Protein AF-A0A432MH88-F1 (afdb_monomer)

Secondary structure (DSSP, 8-state):
--HHHHHHHHHHHHHHHHHHHHHHHHHHTT----TTHHHHHHHHHHHHHHHH-SSHHHHHHHHHHHHHHHHHHHHHHHHHHHHTT---HHHHHHHHHHHHHHHHHHHHHTT--

pLDDT: mean 88.98, std 9.2, range [56.09, 97.81]

Radius of gyratio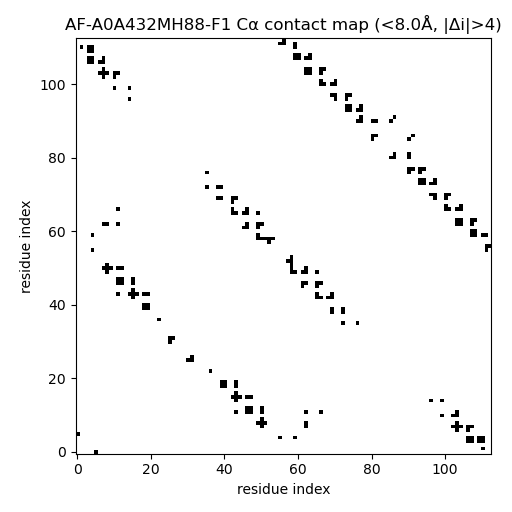n: 14.4 Å; Cα contacts (8 Å, |Δi|>4): 136; chains: 1; bounding box: 34×27×40 Å

Mean predicted aligned error: 4.45 Å

Foldseek 3Di:
DPVLLLVLLVLLQVLLVVLVVVQVVCVVVVVNPDPCNVLSNVLSVQSNVLSPDPDLQSSLVSSLVSLVSLLVSLVCVLVVCVVVVDDDVSNVVSVVSNVSSVSSNVSSVVSHD

Nearest PDB structures (foldseek):
  2rld-assembly1_D  TM=6.556E-01  e=3.119E+00  Bacteroides thetaiotaomicron VPI-5482
  8qup-assembly1_A  TM=4.750E-01  e=8.186E+00  synthetic construct
  8x84-assembly1_A  TM=4.765E-01  e=9.062E+00  Drosophila melanogaster

Structure (mmCIF, N/CA/C/O backbone):
data_AF-A0A432MH88-F1
#
_entry.id   AF-A0A432MH88-F1
#
loop_
_atom_site.group_PDB
_atom_site.id
_atom_site.type_symbol
_atom_site.label_atom_id
_atom_site.label_alt_id
_atom_site.label_comp_id
_atom_site.label_asym_id
_atom_site.label_entity_id
_atom_site.label_seq_id
_atom_site.pdbx_PDB_ins_code
_atom_site.Cartn_x
_atom_site.Cartn_y
_atom_site.Cartn_z
_atom_site.occupancy
_atom_site.B_iso_or_equiv
_atom_site.auth_seq_id
_atom_site.auth_comp_id
_atom_site.auth_asym_id
_atom_site.auth_atom_id
_atom_site.pdbx_PDB_model_num
ATOM 1 N N . MET A 1 1 ? -17.396 -5.578 15.670 1.00 56.41 1 MET A N 1
ATOM 2 C CA . MET A 1 1 ? -16.587 -4.400 15.268 1.00 56.41 1 MET A CA 1
ATOM 3 C C . MET A 1 1 ? -17.516 -3.381 14.634 1.00 56.41 1 MET A C 1
ATOM 5 O O . MET A 1 1 ? -18.471 -3.826 14.006 1.00 56.41 1 MET A O 1
ATOM 9 N N . PRO A 1 2 ? -17.285 -2.063 14.777 1.00 65.31 2 PRO A N 1
ATOM 10 C CA . PRO A 1 2 ? -18.012 -1.103 13.957 1.00 65.31 2 PRO A CA 1
ATOM 11 C C . PRO A 1 2 ? -17.779 -1.453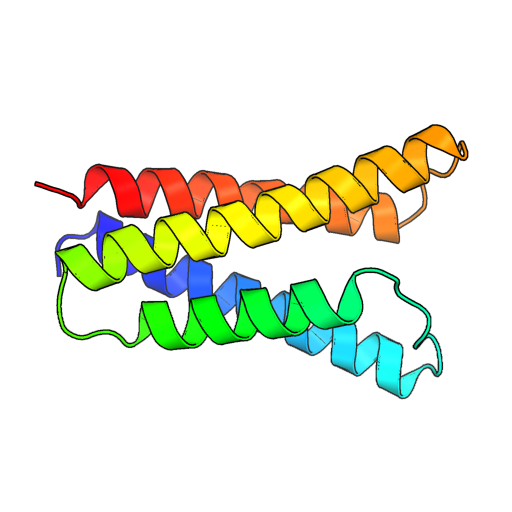 12.473 1.00 65.31 2 PRO A C 1
ATOM 13 O O . PRO A 1 2 ? -16.640 -1.763 12.102 1.00 65.31 2 PRO A O 1
ATOM 16 N N . PRO A 1 3 ? -18.832 -1.468 11.638 1.00 78.38 3 PRO A N 1
ATOM 17 C CA . PRO A 1 3 ? -18.739 -1.872 10.237 1.00 78.38 3 PRO A CA 1
ATOM 18 C C . PRO A 1 3 ? -17.632 -1.165 9.424 1.00 78.38 3 PRO A C 1
ATOM 20 O O . PRO A 1 3 ? -16.985 -1.856 8.634 1.00 78.38 3 PRO A O 1
ATOM 23 N N . PRO A 1 4 ? -17.340 0.143 9.605 1.00 86.00 4 PRO A N 1
ATOM 24 C CA . PRO A 1 4 ? -16.275 0.801 8.842 1.00 86.00 4 PRO A CA 1
ATOM 25 C C . PRO A 1 4 ? -14.865 0.272 9.165 1.00 86.00 4 PRO A C 1
ATOM 27 O O . PRO A 1 4 ? -14.099 -0.007 8.242 1.00 86.00 4 PRO A O 1
ATOM 30 N N . LEU A 1 5 ? -14.535 -0.009 10.432 1.00 89.06 5 LEU A N 1
ATOM 31 C CA . LEU A 1 5 ? -13.203 -0.517 10.797 1.00 89.06 5 LEU A CA 1
ATOM 32 C C . LEU A 1 5 ? -12.944 -1.915 10.228 1.00 89.06 5 LEU A C 1
ATOM 34 O O . LEU A 1 5 ? -11.833 -2.218 9.799 1.00 89.06 5 LEU A O 1
ATOM 38 N N . LEU A 1 6 ? -13.970 -2.771 10.201 1.00 91.69 6 LEU A N 1
ATOM 39 C CA . LEU A 1 6 ? -13.860 -4.096 9.589 1.00 91.69 6 LEU A CA 1
ATOM 40 C C . LEU A 1 6 ? -13.549 -3.983 8.089 1.00 91.69 6 LEU A C 1
ATOM 42 O O . LEU A 1 6 ? -12.667 -4.679 7.592 1.00 91.69 6 LEU A O 1
ATOM 46 N N . ARG A 1 7 ? -14.220 -3.067 7.377 1.00 93.50 7 ARG A N 1
ATOM 47 C CA . ARG A 1 7 ? -13.950 -2.801 5.954 1.00 93.50 7 ARG A CA 1
ATOM 48 C C . ARG A 1 7 ? -12.526 -2.296 5.734 1.00 93.50 7 ARG A C 1
ATOM 50 O O . ARG A 1 7 ? -11.873 -2.754 4.800 1.00 93.50 7 ARG A O 1
ATOM 57 N N . ALA A 1 8 ? -12.025 -1.417 6.604 1.00 93.19 8 ALA A N 1
ATOM 58 C CA . ALA A 1 8 ? -10.642 -0.944 6.541 1.00 93.19 8 ALA A CA 1
ATOM 59 C C . ALA A 1 8 ? -9.635 -2.096 6.697 1.00 93.19 8 ALA A C 1
ATOM 61 O O . ALA A 1 8 ? -8.693 -2.194 5.918 1.00 93.19 8 ALA A O 1
ATOM 62 N N . ARG A 1 9 ? -9.868 -3.019 7.639 1.00 95.56 9 ARG A N 1
ATOM 63 C CA . ARG A 1 9 ? -9.015 -4.208 7.830 1.00 95.56 9 ARG A CA 1
ATOM 64 C C . ARG A 1 9 ? -9.030 -5.139 6.623 1.00 95.56 9 ARG A C 1
ATOM 66 O O . ARG A 1 9 ? -7.972 -5.561 6.175 1.00 95.56 9 ARG A O 1
ATOM 73 N N . ILE A 1 10 ? -10.210 -5.429 6.075 1.00 96.69 10 ILE A N 1
ATOM 74 C CA . ILE A 1 10 ? -10.338 -6.263 4.870 1.00 96.69 10 ILE A CA 1
ATOM 75 C C . ILE A 1 10 ? -9.601 -5.610 3.696 1.00 96.69 10 ILE A C 1
ATOM 77 O O . ILE A 1 10 ? -8.843 -6.277 2.999 1.00 96.69 10 ILE A O 1
ATOM 81 N N . THR A 1 11 ? -9.766 -4.296 3.523 1.00 96.25 11 THR A N 1
ATOM 82 C CA . THR A 1 11 ? -9.069 -3.527 2.480 1.00 96.25 11 THR A CA 1
ATOM 83 C C . THR A 1 11 ? -7.554 -3.589 2.671 1.00 96.25 11 THR A C 1
ATOM 85 O O . THR A 1 11 ? -6.827 -3.766 1.699 1.00 96.25 11 THR A O 1
ATOM 88 N N . ALA A 1 12 ? -7.073 -3.498 3.914 1.00 96.31 12 ALA A N 1
ATOM 89 C CA . ALA A 1 12 ? -5.653 -3.569 4.240 1.00 96.31 12 ALA A CA 1
ATOM 90 C C . ALA A 1 12 ? -5.064 -4.935 3.890 1.00 96.31 12 ALA A C 1
ATOM 92 O O . ALA A 1 12 ? -4.034 -5.000 3.227 1.00 96.31 12 ALA A O 1
ATOM 93 N N . VAL A 1 13 ? -5.748 -6.017 4.275 1.00 97.50 13 VAL A N 1
ATOM 94 C CA . VAL A 1 13 ? -5.331 -7.387 3.949 1.00 97.50 13 VAL A CA 1
ATOM 95 C C . VAL A 1 13 ? -5.326 -7.610 2.439 1.00 97.50 13 VAL A C 1
ATOM 97 O O . VAL A 1 13 ? -4.345 -8.124 1.910 1.00 97.50 13 VAL A O 1
ATOM 100 N N . ALA A 1 14 ? -6.381 -7.192 1.736 1.00 96.94 14 ALA A N 1
ATOM 101 C CA . ALA A 1 14 ? -6.476 -7.347 0.288 1.00 96.94 14 ALA A CA 1
ATOM 102 C C . ALA A 1 14 ? -5.369 -6.574 -0.442 1.00 96.94 14 ALA A C 1
ATOM 104 O O . ALA A 1 14 ? -4.676 -7.144 -1.282 1.00 96.94 14 ALA A O 1
ATOM 105 N N . LEU A 1 15 ? -5.163 -5.299 -0.094 1.00 96.06 15 LEU A N 1
ATOM 106 C CA . LEU A 1 15 ? -4.128 -4.469 -0.704 1.00 96.06 15 LEU A CA 1
ATOM 107 C C . LEU A 1 15 ? -2.727 -5.022 -0.424 1.00 96.06 15 LEU A C 1
ATOM 109 O O . LEU A 1 15 ? -1.947 -5.191 -1.356 1.00 96.06 15 LEU A O 1
ATOM 113 N N . ALA A 1 16 ? -2.426 -5.348 0.836 1.00 95.44 16 ALA A N 1
ATOM 114 C CA . ALA A 1 16 ? -1.134 -5.909 1.211 1.00 95.44 16 ALA A CA 1
ATOM 115 C C . ALA A 1 16 ? -0.862 -7.232 0.483 1.00 95.44 16 ALA A C 1
ATOM 117 O O . ALA A 1 16 ? 0.230 -7.422 -0.043 1.00 95.44 16 ALA A O 1
ATOM 118 N N . ALA A 1 17 ? -1.854 -8.123 0.386 1.00 95.69 17 ALA A N 1
ATOM 119 C CA . ALA A 1 17 ? -1.712 -9.372 -0.355 1.00 95.69 17 ALA A CA 1
ATOM 120 C C . ALA A 1 17 ? -1.409 -9.118 -1.837 1.00 95.69 17 ALA A C 1
ATOM 122 O O . ALA A 1 17 ? -0.467 -9.698 -2.369 1.00 95.69 17 ALA A O 1
ATOM 123 N N . VAL A 1 18 ? -2.154 -8.222 -2.495 1.00 94.56 18 VAL A N 1
ATOM 124 C CA . VAL A 1 18 ? -1.930 -7.879 -3.910 1.00 94.56 18 VAL A CA 1
ATOM 125 C C . VAL A 1 18 ? -0.524 -7.323 -4.134 1.00 94.56 18 VAL A C 1
ATOM 127 O O . VAL A 1 18 ? 0.155 -7.766 -5.058 1.00 94.56 18 VAL A O 1
ATOM 130 N N . VAL A 1 19 ? -0.059 -6.402 -3.285 1.00 92.62 19 VAL A N 1
ATOM 131 C CA . VAL A 1 19 ? 1.291 -5.828 -3.396 1.00 92.62 19 VAL A CA 1
ATOM 132 C C . VAL A 1 19 ? 2.358 -6.901 -3.188 1.00 9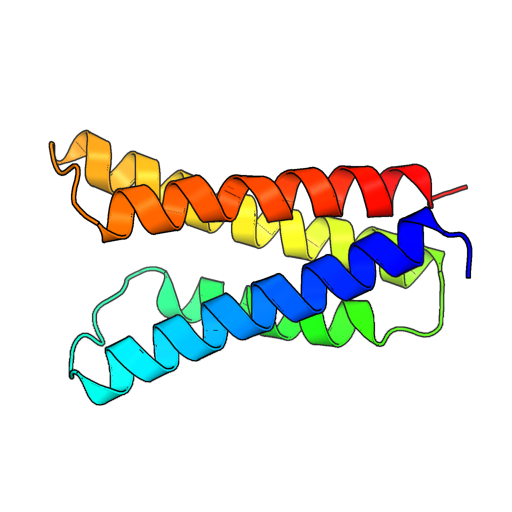2.62 19 VAL A C 1
ATOM 134 O O . VAL A 1 19 ? 3.281 -7.007 -3.992 1.00 92.62 19 VAL A O 1
ATOM 137 N N . LEU A 1 20 ? 2.221 -7.750 -2.167 1.00 91.69 20 LEU A N 1
ATOM 138 C CA . LEU A 1 20 ? 3.170 -8.836 -1.912 1.00 91.69 20 LEU A CA 1
ATOM 139 C C . LEU A 1 20 ? 3.208 -9.850 -3.064 1.00 91.69 20 LEU A C 1
ATOM 141 O O . LEU A 1 20 ? 4.294 -10.230 -3.498 1.00 91.69 20 LEU A O 1
ATOM 145 N N . PHE A 1 21 ? 2.052 -10.243 -3.611 1.00 91.69 21 PHE A N 1
ATOM 146 C CA . PHE A 1 21 ? 1.986 -11.120 -4.784 1.00 91.69 21 PHE A CA 1
ATOM 147 C C . PHE A 1 21 ? 2.595 -10.474 -6.025 1.00 91.69 21 PHE A C 1
ATOM 149 O O . PHE A 1 21 ? 3.292 -11.147 -6.782 1.00 91.69 21 PHE A O 1
ATOM 156 N N . TRP A 1 22 ? 2.379 -9.174 -6.227 1.00 88.19 22 TRP A N 1
ATOM 157 C CA . TRP A 1 22 ? 3.006 -8.431 -7.315 1.00 88.19 22 TRP A CA 1
ATOM 158 C C . TRP A 1 22 ? 4.532 -8.447 -7.195 1.00 88.19 22 TRP A C 1
ATOM 160 O O . TRP A 1 22 ? 5.226 -8.729 -8.173 1.00 88.19 22 TRP A O 1
ATOM 170 N N . GLN A 1 23 ? 5.065 -8.208 -5.993 1.00 88.19 23 GLN A N 1
ATOM 171 C CA . GLN A 1 23 ? 6.507 -8.270 -5.761 1.00 88.19 23 GLN A CA 1
ATOM 172 C C . GLN A 1 23 ? 7.056 -9.689 -5.930 1.00 88.19 23 GLN A C 1
ATOM 174 O O . GLN A 1 23 ? 8.100 -9.856 -6.555 1.00 88.19 23 GLN A O 1
ATOM 179 N N . LEU A 1 24 ? 6.331 -10.716 -5.479 1.00 87.62 24 LEU A N 1
ATOM 180 C CA . LEU A 1 24 ? 6.701 -12.116 -5.698 1.00 87.62 24 LEU A CA 1
ATOM 181 C C . LEU A 1 24 ? 6.696 -12.497 -7.191 1.00 87.62 24 LEU A C 1
ATOM 183 O O . LEU A 1 24 ? 7.577 -13.215 -7.653 1.00 87.62 24 LEU A O 1
ATOM 187 N N . GLY A 1 25 ? 5.733 -11.996 -7.966 1.00 87.00 25 GLY A N 1
ATOM 188 C CA . GLY A 1 25 ? 5.679 -12.206 -9.412 1.00 87.00 25 GLY A CA 1
ATOM 189 C C . GLY A 1 25 ? 6.838 -11.529 -10.146 1.00 87.00 25 GLY A C 1
ATOM 190 O O . GLY A 1 25 ? 7.466 -12.139 -11.008 1.00 87.00 25 GLY A O 1
ATOM 191 N N . ASN A 1 26 ? 7.176 -10.290 -9.772 1.00 84.94 26 ASN A N 1
ATOM 192 C CA . ASN A 1 26 ? 8.354 -9.607 -10.316 1.00 84.94 26 ASN A CA 1
ATOM 193 C C . ASN A 1 26 ? 9.655 -10.303 -9.916 1.00 84.94 26 ASN A C 1
ATOM 195 O O . ASN A 1 26 ? 10.582 -10.360 -10.723 1.00 84.94 26 ASN A O 1
ATOM 199 N N . ALA A 1 27 ? 9.702 -10.845 -8.698 1.00 84.56 27 ALA A N 1
ATOM 200 C CA . ALA A 1 27 ? 10.817 -11.624 -8.194 1.00 84.56 27 ALA A CA 1
ATOM 201 C C . ALA A 1 27 ? 11.064 -12.880 -9.032 1.00 84.56 27 ALA A C 1
ATOM 203 O O . ALA A 1 27 ? 12.178 -13.101 -9.492 1.00 84.56 27 ALA A O 1
ATOM 204 N N . ALA A 1 28 ? 10.008 -13.654 -9.289 1.00 86.94 28 ALA A N 1
ATOM 205 C CA . ALA A 1 28 ? 10.069 -14.862 -10.110 1.00 86.94 28 ALA A CA 1
ATOM 206 C C . ALA A 1 28 ? 10.408 -14.588 -11.588 1.00 86.94 28 ALA A C 1
ATOM 208 O O . ALA A 1 28 ? 10.806 -15.502 -12.303 1.00 86.94 28 ALA A O 1
ATOM 209 N N . ALA A 1 29 ? 10.231 -13.349 -12.052 1.00 86.00 29 ALA A N 1
ATOM 210 C CA . ALA A 1 29 ? 10.530 -12.921 -13.416 1.00 86.00 29 ALA A CA 1
ATOM 211 C C . ALA A 1 29 ? 11.881 -12.188 -13.553 1.00 86.00 29 ALA A C 1
ATOM 213 O O . ALA A 1 29 ? 12.110 -11.557 -14.586 1.00 86.00 29 ALA A O 1
ATOM 214 N N . ASP A 1 30 ? 12.730 -12.199 -12.516 1.00 80.38 30 ASP A N 1
ATOM 215 C CA . ASP A 1 30 ? 14.024 -11.497 -12.454 1.00 80.38 30 ASP A CA 1
ATOM 216 C C . ASP A 1 30 ? 13.939 -9.971 -12.686 1.00 80.38 30 ASP A C 1
ATOM 218 O O . ASP A 1 30 ? 14.888 -9.317 -13.119 1.00 80.38 30 ASP A O 1
ATOM 222 N N . ARG A 1 31 ? 12.797 -9.349 -12.358 1.00 73.44 31 ARG A N 1
ATOM 223 C CA . ARG A 1 31 ? 12.542 -7.902 -12.541 1.00 73.44 31 ARG A CA 1
ATOM 224 C C . ARG A 1 31 ? 12.836 -7.068 -11.287 1.00 73.44 31 ARG A C 1
ATOM 226 O O . ARG A 1 31 ? 12.244 -6.008 -11.096 1.00 73.44 31 ARG A O 1
ATOM 233 N N . PHE A 1 32 ? 13.744 -7.527 -10.427 1.00 58.19 32 PHE A N 1
ATOM 234 C CA . PHE A 1 32 ? 13.911 -7.080 -9.030 1.00 58.19 32 PHE A CA 1
ATOM 235 C C . PHE A 1 32 ? 14.362 -5.622 -8.792 1.00 58.19 32 PHE A C 1
ATOM 237 O O . PHE A 1 32 ? 14.507 -5.204 -7.645 1.00 58.19 32 PHE A O 1
ATOM 244 N N . VAL A 1 33 ? 14.562 -4.806 -9.829 1.00 56.09 33 VAL A N 1
ATOM 245 C CA . VAL A 1 33 ? 15.085 -3.434 -9.701 1.00 56.09 33 VAL A CA 1
ATOM 246 C C . VAL A 1 33 ? 13.941 -2.421 -9.558 1.00 56.09 33 VAL A C 1
ATOM 248 O O . VAL A 1 33 ? 13.792 -1.512 -10.376 1.00 56.09 33 VAL A O 1
ATOM 251 N N . HIS A 1 34 ? 13.084 -2.577 -8.540 1.00 66.00 34 HIS A N 1
ATOM 252 C CA . HIS A 1 34 ? 12.065 -1.567 -8.235 1.00 66.00 34 HIS A CA 1
ATOM 253 C C . HIS A 1 34 ? 12.528 -0.660 -7.081 1.00 66.00 34 HIS A C 1
ATOM 255 O O . HIS A 1 34 ? 12.644 -1.148 -5.957 1.00 66.00 34 HIS A O 1
ATOM 261 N N . PRO A 1 35 ? 12.752 0.656 -7.301 1.00 71.31 35 PRO A N 1
ATOM 262 C CA . PRO A 1 35 ? 13.213 1.578 -6.251 1.00 71.31 35 PRO A CA 1
ATOM 263 C C . PRO A 1 35 ? 12.284 1.661 -5.032 1.00 71.31 35 PRO A C 1
ATOM 265 O O . PRO A 1 35 ? 12.707 2.100 -3.968 1.00 71.31 35 PRO A O 1
ATOM 268 N N . PHE A 1 36 ? 11.034 1.214 -5.168 1.00 82.75 36 PHE A N 1
ATOM 269 C CA . PHE A 1 36 ? 10.039 1.226 -4.100 1.00 82.75 36 PHE A CA 1
ATOM 270 C C . PHE A 1 36 ? 9.813 -0.140 -3.440 1.00 82.75 36 PHE A C 1
ATOM 272 O O . PHE A 1 36 ? 8.982 -0.234 -2.544 1.00 82.75 36 PHE A O 1
ATOM 279 N N . LEU A 1 37 ? 10.570 -1.184 -3.808 1.00 85.56 37 LEU A N 1
ATOM 280 C CA . LEU A 1 37 ? 10.387 -2.545 -3.284 1.00 85.56 37 LEU A CA 1
ATOM 281 C C . LEU A 1 37 ? 10.392 -2.592 -1.750 1.00 85.56 37 LEU A C 1
ATOM 283 O O . LEU A 1 37 ? 9.494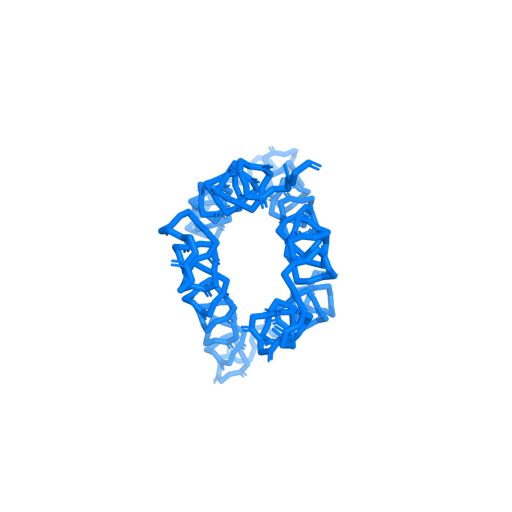 -3.167 -1.143 1.00 85.56 37 LEU A O 1
ATOM 287 N N . ALA A 1 38 ? 11.391 -1.974 -1.116 1.00 88.38 38 ALA A N 1
ATOM 288 C CA . ALA A 1 38 ? 11.483 -1.960 0.340 1.00 88.38 38 ALA A CA 1
ATOM 289 C C . ALA A 1 38 ? 10.273 -1.256 0.973 1.00 88.38 38 ALA A C 1
ATOM 291 O O . ALA A 1 38 ? 9.710 -1.754 1.945 1.00 88.38 38 ALA A O 1
ATOM 292 N N . ALA A 1 39 ? 9.837 -0.134 0.396 1.00 89.88 39 ALA A N 1
ATOM 293 C CA . ALA A 1 39 ? 8.684 0.613 0.884 1.00 89.88 39 ALA A CA 1
ATOM 294 C C . ALA A 1 39 ? 7.373 -0.175 0.717 1.00 89.88 39 ALA A C 1
ATOM 296 O O . ALA A 1 39 ? 6.562 -0.196 1.640 1.00 89.88 39 ALA A O 1
ATOM 297 N N . ASP A 1 40 ? 7.200 -0.884 -0.401 1.00 90.50 40 ASP A N 1
ATOM 298 C CA . ASP A 1 40 ? 6.054 -1.762 -0.652 1.00 90.50 40 ASP A CA 1
ATOM 299 C C . ASP A 1 40 ? 5.996 -2.923 0.345 1.00 90.50 40 ASP A C 1
ATOM 301 O O . ASP A 1 40 ? 4.934 -3.211 0.901 1.00 90.50 40 ASP A O 1
ATOM 305 N N . LEU A 1 41 ? 7.134 -3.573 0.612 1.00 91.38 41 LEU A N 1
ATOM 306 C CA . LEU A 1 41 ? 7.227 -4.675 1.573 1.00 91.38 41 LEU A CA 1
ATOM 307 C C . LEU A 1 41 ? 6.946 -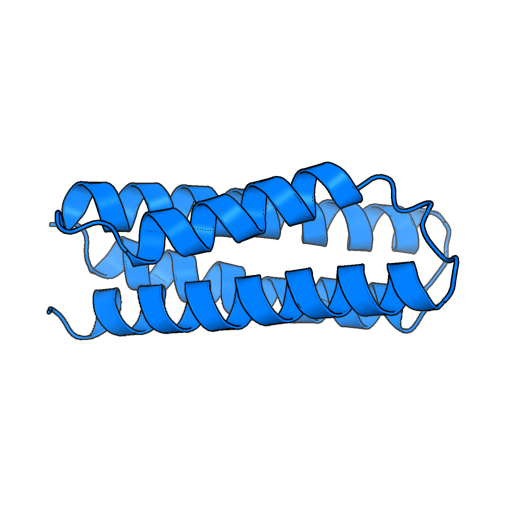4.198 3.001 1.00 91.38 41 LEU A C 1
ATOM 309 O O . LEU A 1 41 ? 6.152 -4.819 3.712 1.00 91.38 41 LEU A O 1
ATOM 313 N N . ILE A 1 42 ? 7.566 -3.088 3.413 1.00 94.12 42 ILE A N 1
ATOM 314 C CA . ILE A 1 42 ? 7.379 -2.502 4.746 1.00 94.12 42 ILE A CA 1
ATOM 315 C C . ILE A 1 42 ? 5.930 -2.039 4.916 1.00 94.12 42 ILE A C 1
ATOM 317 O O . ILE A 1 42 ? 5.284 -2.410 5.894 1.00 94.12 42 ILE A O 1
ATOM 321 N N . GLY A 1 43 ? 5.393 -1.282 3.955 1.00 94.31 43 GLY A N 1
ATOM 322 C CA . GLY A 1 43 ? 4.024 -0.768 3.991 1.00 94.31 43 GLY A CA 1
ATOM 323 C C . GLY A 1 43 ? 2.977 -1.882 4.003 1.00 94.31 43 GLY A C 1
ATOM 324 O O . GLY A 1 43 ? 2.041 -1.843 4.803 1.00 94.31 43 GLY A O 1
ATOM 325 N N . SER A 1 44 ? 3.162 -2.920 3.185 1.00 94.56 44 SER A N 1
ATOM 326 C CA . SER A 1 44 ? 2.252 -4.073 3.143 1.00 94.56 44 SER A CA 1
ATOM 327 C C . SER A 1 44 ? 2.308 -4.894 4.430 1.00 94.56 44 SER A C 1
ATOM 329 O O . SER A 1 44 ? 1.268 -5.250 4.981 1.00 94.56 44 SER A O 1
ATOM 331 N N . SER A 1 45 ? 3.507 -5.142 4.964 1.00 94.75 45 SER A N 1
ATOM 332 C CA . SER A 1 45 ? 3.673 -5.843 6.245 1.00 94.75 45 SER A CA 1
ATOM 333 C C . SER A 1 45 ? 3.046 -5.054 7.394 1.00 94.75 45 SER A C 1
ATOM 335 O O . SER A 1 45 ? 2.348 -5.622 8.234 1.00 94.75 45 SER A O 1
ATOM 337 N N . TRP A 1 46 ? 3.224 -3.732 7.397 1.00 97.12 46 TRP A N 1
ATOM 338 C CA . TRP A 1 46 ? 2.594 -2.844 8.366 1.00 97.12 46 TRP A CA 1
ATOM 339 C C . TRP A 1 46 ? 1.065 -2.901 8.292 1.00 97.12 46 TRP A C 1
ATOM 341 O O . TRP A 1 46 ? 0.415 -2.998 9.330 1.00 97.12 46 TRP A O 1
ATOM 351 N N . LEU A 1 47 ? 0.473 -2.903 7.093 1.00 96.50 47 LEU A N 1
ATOM 352 C CA . LEU A 1 47 ? -0.977 -3.048 6.924 1.00 96.50 47 LEU A CA 1
ATOM 353 C C . LEU A 1 47 ? -1.506 -4.383 7.462 1.00 96.50 47 LEU A C 1
ATOM 355 O O . LEU A 1 47 ? -2.551 -4.392 8.115 1.00 96.50 47 LEU A O 1
ATOM 359 N N . LEU A 1 48 ? -0.791 -5.492 7.241 1.00 96.69 48 LEU A N 1
ATOM 360 C CA . LEU A 1 48 ? -1.166 -6.802 7.791 1.00 96.69 48 LEU A CA 1
ATOM 361 C C . LEU A 1 48 ? -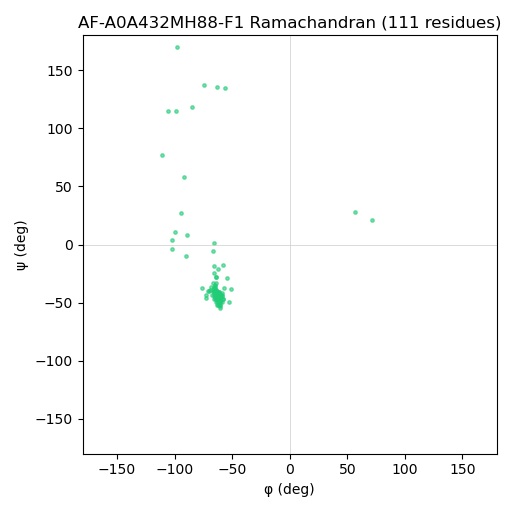1.119 -6.804 9.320 1.00 96.69 48 LEU A C 1
ATOM 363 O O . LEU A 1 48 ? -2.065 -7.249 9.973 1.00 96.69 48 LEU A O 1
ATOM 367 N N . LEU A 1 49 ? -0.050 -6.247 9.892 1.00 95.81 49 LEU A N 1
ATOM 368 C CA . LEU A 1 49 ? 0.089 -6.099 11.335 1.00 95.81 49 LEU A CA 1
ATOM 369 C C . LEU A 1 49 ? -1.039 -5.223 11.895 1.00 95.81 49 LEU A C 1
ATOM 371 O O . LEU A 1 49 ? -1.792 -5.675 12.757 1.00 95.81 49 LEU A O 1
ATOM 375 N N . ALA A 1 50 ? -1.247 -4.026 11.346 1.00 93.81 50 ALA A N 1
ATOM 376 C CA . ALA A 1 50 ? -2.305 -3.101 11.748 1.00 93.81 50 ALA A CA 1
ATOM 377 C C . ALA A 1 50 ? -3.710 -3.725 11.653 1.00 93.81 50 ALA A C 1
ATOM 379 O O . ALA A 1 50 ? -4.551 -3.508 12.529 1.00 93.81 50 ALA A O 1
ATOM 380 N N . ALA A 1 51 ? -3.964 -4.555 10.635 1.00 93.88 51 ALA A N 1
ATOM 381 C CA . ALA A 1 51 ? -5.232 -5.262 10.473 1.00 93.88 51 ALA A CA 1
ATOM 382 C C . ALA A 1 51 ? -5.494 -6.303 11.574 1.00 93.88 51 ALA A C 1
ATOM 384 O O . ALA A 1 51 ? -6.655 -6.612 11.858 1.00 93.88 51 ALA A O 1
ATOM 385 N N . SER A 1 52 ? -4.440 -6.811 12.216 1.00 94.44 52 SER A N 1
ATOM 386 C CA . SER A 1 52 ? -4.511 -7.786 13.311 1.00 94.44 52 SER A CA 1
ATOM 387 C C . SER A 1 52 ? -4.605 -7.157 14.708 1.00 94.44 52 SER A C 1
ATOM 389 O O . SER A 1 52 ? -4.904 -7.858 15.672 1.00 94.44 52 SER A O 1
ATOM 391 N N . TRP A 1 53 ? -4.423 -5.835 14.841 1.00 92.94 53 TRP A N 1
ATOM 392 C CA . TRP A 1 53 ? -4.380 -5.189 16.158 1.00 92.94 53 TRP A CA 1
ATOM 393 C C . TRP A 1 53 ? -5.714 -5.323 16.914 1.00 92.94 53 TRP A C 1
ATOM 395 O O . TRP A 1 53 ? -6.770 -5.096 16.317 1.00 92.94 53 TRP A O 1
ATOM 405 N N . PRO A 1 54 ? -5.720 -5.653 18.216 1.00 88.75 54 PRO A N 1
ATOM 406 C CA . PRO A 1 54 ? -6.962 -5.843 18.969 1.00 88.75 54 PRO A CA 1
ATOM 407 C C . PRO A 1 54 ? -7.641 -4.515 19.330 1.00 88.75 54 PRO A C 1
ATOM 409 O O . PRO A 1 54 ? -8.868 -4.412 19.275 1.00 88.75 54 PRO A O 1
ATOM 412 N N . ASP A 1 55 ? -6.851 -3.487 19.655 1.00 91.50 55 ASP A N 1
ATOM 413 C CA . ASP A 1 55 ? -7.373 -2.171 20.018 1.00 91.50 55 ASP A CA 1
ATOM 414 C C . ASP A 1 55 ? -7.895 -1.404 18.797 1.00 91.50 55 ASP A C 1
ATOM 416 O O . ASP A 1 55 ? -7.267 -1.376 17.736 1.00 91.50 55 ASP A O 1
ATOM 420 N N . ARG A 1 56 ? -9.056 -0.756 18.943 1.00 87.75 56 ARG A N 1
ATOM 421 C CA . ARG A 1 56 ? -9.726 -0.070 17.828 1.00 87.75 56 ARG A CA 1
ATOM 422 C C . ARG A 1 56 ? -9.014 1.209 17.417 1.00 87.75 56 ARG A C 1
ATOM 424 O O . ARG A 1 56 ? -8.880 1.450 16.221 1.00 87.75 56 ARG A O 1
ATOM 431 N N . ARG A 1 57 ? -8.585 2.021 18.385 1.00 89.69 57 ARG A N 1
ATOM 432 C CA . ARG A 1 57 ? -7.987 3.332 18.124 1.00 89.69 57 ARG A CA 1
ATOM 433 C C . ARG A 1 57 ? -6.586 3.157 17.558 1.00 89.69 57 ARG A C 1
ATOM 435 O O . ARG A 1 57 ? -6.269 3.751 16.533 1.00 89.69 57 ARG A O 1
ATOM 442 N N . THR A 1 58 ? -5.789 2.281 18.165 1.00 91.88 58 THR A N 1
ATOM 443 C CA . THR A 1 58 ? -4.463 1.928 17.655 1.00 91.88 58 THR A CA 1
ATOM 444 C C . THR A 1 58 ? -4.558 1.309 16.266 1.00 91.88 58 THR A C 1
ATOM 446 O O . THR A 1 58 ? -3.818 1.729 15.381 1.00 91.88 58 THR A O 1
ATOM 449 N N . ALA A 1 59 ? -5.502 0.385 16.028 1.00 93.06 59 ALA A N 1
ATOM 450 C CA . ALA A 1 59 ? -5.708 -0.176 14.693 1.00 93.06 59 ALA A CA 1
ATOM 451 C C . ALA A 1 59 ? -6.091 0.900 13.672 1.00 93.06 59 ALA A C 1
ATOM 453 O O . ALA A 1 59 ? -5.525 0.922 12.589 1.00 93.06 59 ALA A O 1
ATOM 454 N N . ALA A 1 60 ? -7.023 1.800 13.997 1.00 93.06 60 ALA A N 1
ATOM 455 C CA . ALA A 1 60 ? -7.449 2.852 13.078 1.00 93.06 60 ALA A CA 1
ATOM 456 C C . ALA A 1 60 ? -6.281 3.770 12.686 1.00 93.06 60 ALA A C 1
ATOM 458 O O . ALA A 1 60 ? -6.034 3.966 11.498 1.00 93.06 60 ALA A O 1
ATOM 459 N N . VAL A 1 61 ? -5.511 4.259 13.663 1.00 94.69 61 VAL A N 1
ATOM 460 C CA . VAL A 1 61 ? -4.339 5.114 13.408 1.00 94.69 61 VAL A CA 1
ATOM 461 C C . VAL A 1 61 ? -3.272 4.365 12.609 1.00 94.69 61 VAL A C 1
ATOM 463 O O . VAL A 1 61 ? -2.758 4.896 11.626 1.00 94.69 61 VAL A O 1
ATOM 466 N N . ALA A 1 62 ? -2.969 3.118 12.980 1.00 95.38 62 ALA A N 1
ATOM 467 C CA . ALA A 1 62 ? -1.983 2.302 12.276 1.00 95.38 62 ALA A CA 1
ATOM 468 C C . ALA A 1 62 ? -2.411 1.998 10.831 1.00 95.38 62 ALA A C 1
ATOM 470 O O . ALA A 1 62 ? -1.581 2.064 9.925 1.00 95.38 62 ALA A O 1
ATOM 471 N N . LEU A 1 63 ? -3.697 1.723 10.595 1.00 96.38 63 LEU A N 1
ATOM 472 C CA . LEU A 1 63 ? -4.255 1.514 9.259 1.00 96.38 63 LEU A CA 1
ATOM 473 C C . LEU A 1 63 ? -4.170 2.791 8.417 1.00 96.38 63 LEU A C 1
ATOM 475 O O . LEU A 1 63 ? -3.703 2.721 7.284 1.00 96.38 63 LEU A O 1
ATOM 479 N N . ILE A 1 64 ? -4.551 3.953 8.963 1.00 96.44 64 ILE A N 1
ATOM 480 C CA . ILE A 1 64 ? -4.430 5.248 8.267 1.00 96.44 64 ILE A CA 1
ATOM 481 C C . ILE A 1 64 ? -2.974 5.505 7.876 1.00 96.44 64 ILE A C 1
ATOM 483 O O . ILE A 1 64 ? -2.704 5.841 6.725 1.00 96.44 64 ILE A O 1
ATOM 487 N N . ALA A 1 65 ? -2.036 5.294 8.804 1.00 96.31 65 ALA A N 1
ATOM 488 C CA . ALA A 1 65 ? -0.612 5.448 8.533 1.00 96.31 65 ALA A CA 1
ATOM 489 C C . ALA A 1 65 ? -0.139 4.493 7.423 1.00 96.31 65 ALA A C 1
ATOM 491 O O . ALA A 1 65 ? 0.512 4.928 6.478 1.00 96.31 65 ALA A O 1
ATOM 492 N N . GLY A 1 66 ? -0.522 3.214 7.483 1.00 96.25 66 GLY A N 1
ATOM 493 C CA . GLY A 1 66 ? -0.152 2.214 6.478 1.00 96.25 66 GLY A CA 1
ATOM 494 C C . GLY A 1 66 ? -0.691 2.522 5.084 1.00 96.25 66 GLY A C 1
ATOM 495 O O . GLY A 1 66 ? 0.055 2.496 4.105 1.00 96.25 66 GLY A O 1
ATOM 496 N N . PHE A 1 67 ? -1.976 2.871 4.988 1.00 97.81 67 PHE A N 1
ATOM 497 C CA . PHE A 1 67 ? -2.582 3.272 3.721 1.00 97.81 67 PHE A CA 1
ATOM 498 C C . PHE A 1 67 ? -1.969 4.568 3.188 1.00 97.81 67 PHE A C 1
ATOM 500 O O . PHE A 1 67 ? -1.765 4.677 1.981 1.00 97.81 67 PHE A O 1
ATOM 507 N N . GLY A 1 68 ? -1.639 5.519 4.067 1.00 96.62 68 GLY A N 1
ATOM 508 C CA . GLY A 1 68 ? -0.958 6.762 3.709 1.00 96.62 68 GLY A CA 1
ATOM 509 C C . GLY A 1 68 ? 0.445 6.530 3.145 1.00 96.62 68 GLY A C 1
ATOM 510 O O . GLY A 1 68 ? 0.797 7.124 2.128 1.00 96.62 68 GLY A O 1
ATOM 511 N N . VAL A 1 69 ? 1.220 5.618 3.742 1.00 95.81 69 VAL A N 1
ATOM 512 C CA . VAL A 1 69 ? 2.541 5.224 3.224 1.00 95.81 69 VAL A CA 1
ATOM 513 C C . VAL A 1 69 ? 2.414 4.639 1.819 1.00 95.81 69 VAL A C 1
ATOM 515 O O . VAL A 1 69 ? 3.067 5.135 0.902 1.00 95.81 69 VAL A O 1
ATOM 518 N N . LEU A 1 70 ? 1.541 3.645 1.612 1.00 95.75 70 LEU A N 1
ATOM 519 C CA . LEU A 1 70 ? 1.362 3.050 0.280 1.00 95.75 70 LEU A CA 1
ATOM 520 C C . LEU A 1 70 ? 0.787 4.042 -0.737 1.00 95.75 70 LEU A C 1
ATOM 522 O O . LEU A 1 70 ? 1.199 4.036 -1.893 1.00 95.75 70 LEU A O 1
ATOM 526 N N . PHE A 1 71 ? -0.099 4.948 -0.315 1.00 96.81 71 PHE A N 1
ATOM 527 C CA . PHE A 1 71 ? -0.582 6.029 -1.174 1.00 96.81 71 PHE A CA 1
ATOM 528 C C . PHE A 1 71 ? 0.572 6.911 -1.662 1.00 96.81 71 PHE A C 1
ATOM 530 O O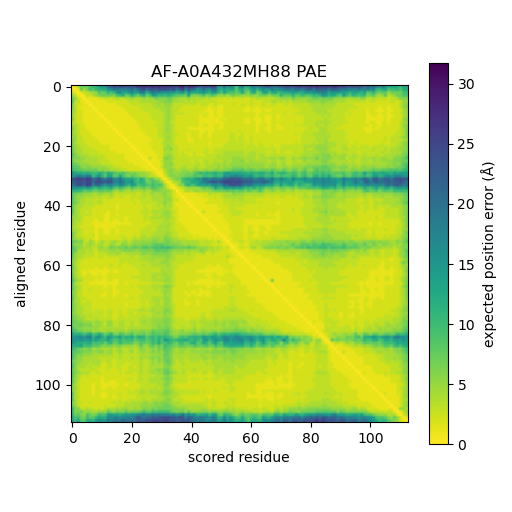 . PHE A 1 71 ? 0.648 7.228 -2.850 1.00 96.81 71 PHE A O 1
ATOM 537 N N . GLY A 1 72 ? 1.493 7.277 -0.765 1.00 95.31 72 GLY A N 1
ATOM 538 C CA . GLY A 1 72 ? 2.695 8.036 -1.105 1.00 95.31 72 GLY A CA 1
ATOM 539 C C . GLY A 1 72 ? 3.615 7.280 -2.063 1.00 95.31 72 GLY A C 1
ATOM 540 O O . GLY A 1 72 ? 4.096 7.864 -3.036 1.00 95.31 72 GLY A O 1
ATOM 541 N N . VAL A 1 73 ? 3.810 5.977 -1.841 1.00 93.50 73 VAL A N 1
ATOM 542 C CA . VAL A 1 73 ? 4.611 5.114 -2.723 1.00 93.50 73 VAL A CA 1
ATOM 543 C C . VAL A 1 73 ? 4.003 5.040 -4.124 1.00 93.50 73 VAL A C 1
ATOM 545 O O . VAL A 1 73 ? 4.684 5.347 -5.102 1.00 93.50 73 VAL A O 1
ATOM 548 N N . PHE A 1 74 ? 2.714 4.721 -4.239 1.00 93.81 74 PHE A N 1
ATOM 549 C CA . PHE A 1 74 ? 2.028 4.652 -5.530 1.00 93.81 74 PHE A CA 1
ATOM 550 C C . PHE A 1 74 ? 1.992 6.003 -6.242 1.00 93.81 74 PHE A C 1
ATOM 552 O O . PHE A 1 74 ? 2.264 6.063 -7.440 1.00 93.81 74 PHE A O 1
ATOM 559 N N . SER A 1 75 ? 1.740 7.096 -5.518 1.00 94.56 75 SER A N 1
ATOM 560 C CA . SER A 1 75 ? 1.746 8.446 -6.095 1.00 94.56 75 SER A CA 1
ATOM 561 C C . SER A 1 75 ? 3.130 8.812 -6.630 1.00 94.56 75 SER A C 1
ATOM 563 O O . SER A 1 75 ? 3.249 9.347 -7.733 1.00 94.56 75 SER A O 1
ATOM 565 N N . SER A 1 76 ? 4.187 8.465 -5.890 1.00 91.69 76 SER A N 1
ATOM 566 C CA . SER A 1 76 ? 5.576 8.679 -6.309 1.00 91.69 76 SER A CA 1
ATOM 567 C C . SER A 1 76 ? 5.938 7.826 -7.525 1.00 91.69 76 SER A C 1
ATOM 569 O O . SER A 1 76 ? 6.574 8.321 -8.453 1.00 91.69 76 SER A O 1
ATOM 571 N N . ALA A 1 77 ? 5.489 6.568 -7.568 1.00 89.44 77 ALA A N 1
ATOM 572 C CA . ALA A 1 77 ? 5.711 5.671 -8.697 1.00 89.44 77 ALA A CA 1
ATOM 573 C C . ALA A 1 77 ? 4.995 6.150 -9.971 1.00 89.44 77 ALA A C 1
ATOM 575 O O . ALA A 1 77 ? 5.606 6.168 -11.041 1.00 89.44 77 ALA A O 1
ATOM 576 N N . VAL A 1 78 ? 3.729 6.576 -9.866 1.00 90.50 78 VAL A N 1
ATOM 577 C CA . VAL A 1 78 ? 2.971 7.157 -10.987 1.00 90.50 78 VAL A CA 1
ATOM 578 C C . VAL A 1 78 ? 3.652 8.432 -11.474 1.00 90.50 78 VAL A C 1
ATOM 580 O O . VAL A 1 78 ? 3.974 8.536 -12.656 1.00 90.50 78 VAL A O 1
ATOM 583 N N . THR A 1 79 ? 3.943 9.365 -10.565 1.00 91.12 79 THR A N 1
ATOM 584 C CA . THR A 1 79 ? 4.574 10.649 -10.902 1.00 91.12 79 THR A CA 1
ATOM 585 C C . THR A 1 79 ? 5.927 10.435 -11.572 1.00 91.12 79 THR A C 1
ATOM 587 O O . THR A 1 79 ? 6.170 10.968 -12.651 1.00 91.12 79 THR A O 1
ATOM 590 N N . GLY A 1 80 ? 6.787 9.596 -10.989 1.00 88.44 80 GLY A N 1
ATOM 591 C CA . GLY A 1 80 ? 8.105 9.293 -11.542 1.00 88.44 80 GLY A CA 1
ATOM 592 C C . GLY A 1 80 ? 8.035 8.707 -12.953 1.00 88.44 80 GLY A C 1
ATOM 593 O O . GLY A 1 80 ? 8.795 9.120 -13.824 1.00 88.44 80 GLY A O 1
ATOM 594 N N . ARG A 1 81 ? 7.093 7.793 -13.221 1.00 86.69 81 ARG A N 1
ATOM 595 C CA . ARG A 1 81 ? 6.918 7.217 -14.565 1.00 86.69 81 ARG A CA 1
ATOM 596 C C . ARG A 1 81 ? 6.338 8.218 -15.566 1.00 86.69 81 ARG A C 1
ATOM 598 O O . ARG A 1 81 ? 6.820 8.273 -16.698 1.00 86.69 81 ARG A O 1
ATOM 605 N N . MET A 1 82 ? 5.378 9.048 -15.154 1.00 87.38 82 MET A N 1
ATOM 606 C CA . MET A 1 82 ? 4.812 10.089 -16.020 1.00 87.38 82 MET A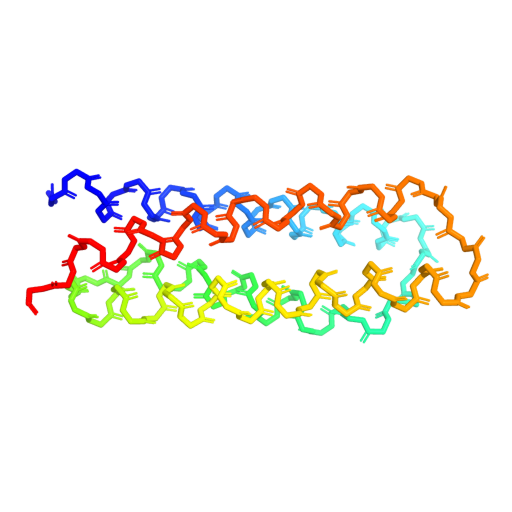 CA 1
ATOM 607 C C . MET A 1 82 ? 5.836 11.172 -16.378 1.00 87.38 82 MET A C 1
ATOM 609 O O . MET A 1 82 ? 5.868 11.604 -17.527 1.00 87.38 82 MET A O 1
ATOM 613 N N . LEU A 1 83 ? 6.723 11.554 -15.451 1.00 88.44 83 LEU A N 1
ATOM 614 C CA . LEU A 1 83 ? 7.804 12.517 -15.715 1.00 88.44 83 LEU A CA 1
ATOM 615 C C . LEU A 1 83 ? 8.824 12.010 -16.745 1.00 88.44 83 LEU A C 1
ATOM 617 O O . LEU A 1 83 ? 9.414 12.807 -17.467 1.00 88.44 83 LEU A O 1
ATOM 621 N N . VAL A 1 84 ? 9.005 10.691 -16.855 1.00 86.75 84 VAL A N 1
ATOM 622 C CA . VAL A 1 84 ? 9.864 10.053 -17.873 1.00 86.75 84 VAL A CA 1
ATOM 623 C C . VAL A 1 84 ? 9.074 9.745 -19.163 1.00 86.75 84 VAL A C 1
ATOM 625 O O . VAL A 1 84 ? 9.576 9.085 -20.070 1.00 86.75 84 VAL A O 1
ATOM 628 N N . GLY A 1 85 ? 7.824 10.213 -19.271 1.00 80.44 85 GLY A N 1
ATOM 629 C CA . GLY A 1 85 ? 6.968 10.028 -20.447 1.00 80.44 85 GLY A CA 1
ATOM 630 C C . GLY A 1 85 ? 6.466 8.595 -20.643 1.00 80.44 85 GLY A C 1
ATOM 631 O O . GLY A 1 85 ? 6.105 8.220 -21.757 1.00 80.44 85 GLY A O 1
ATOM 632 N N . ARG A 1 86 ? 6.455 7.767 -19.588 1.00 78.44 86 ARG A N 1
ATOM 633 C CA . ARG A 1 86 ? 6.050 6.355 -19.659 1.00 78.44 86 ARG A CA 1
ATOM 634 C C . ARG A 1 86 ? 4.670 6.133 -19.044 1.00 78.44 86 ARG A C 1
ATOM 636 O O . ARG A 1 86 ? 4.484 6.244 -17.831 1.00 78.44 86 ARG A O 1
ATOM 643 N N . PHE A 1 87 ? 3.714 5.739 -19.882 1.00 82.19 87 PHE A N 1
ATOM 644 C CA . PHE A 1 87 ? 2.427 5.197 -19.446 1.00 82.19 87 PHE A CA 1
ATOM 645 C C . PHE A 1 87 ? 2.347 3.710 -19.802 1.00 82.19 87 PHE A C 1
ATOM 647 O O . PHE A 1 87 ? 1.752 3.311 -20.799 1.00 82.19 87 PHE A O 1
ATOM 654 N N . ASP A 1 88 ? 3.033 2.893 -19.008 1.00 85.00 88 ASP A N 1
ATOM 655 C CA . ASP A 1 88 ? 3.062 1.439 -19.149 1.00 85.00 88 ASP A CA 1
ATOM 656 C C . ASP A 1 88 ? 2.065 0.756 -18.183 1.00 85.00 88 ASP A C 1
ATOM 658 O O . ASP A 1 88 ? 1.517 1.412 -17.287 1.00 85.00 88 ASP A O 1
ATOM 662 N N . PRO A 1 89 ? 1.812 -0.560 -18.323 1.00 82.81 89 PRO A N 1
ATOM 663 C CA . PRO A 1 89 ? 0.904 -1.289 -17.435 1.00 82.81 89 PRO A CA 1
ATOM 664 C C . PRO A 1 89 ? 1.247 -1.167 -15.942 1.00 82.81 89 PRO A C 1
ATOM 666 O O . PRO A 1 89 ? 0.350 -1.205 -15.103 1.00 82.81 89 PRO A O 1
ATOM 669 N N . GLY A 1 90 ? 2.521 -0.973 -15.590 1.00 82.19 90 GLY A N 1
ATOM 670 C CA . GLY A 1 90 ? 2.941 -0.724 -14.216 1.00 82.19 90 GLY A CA 1
ATOM 671 C C . GLY A 1 90 ? 2.471 0.635 -13.695 1.00 82.19 90 GLY A C 1
ATOM 672 O O . GLY A 1 90 ? 2.116 0.741 -12.521 1.00 82.19 90 GLY A O 1
ATOM 673 N N . THR A 1 91 ? 2.450 1.678 -14.533 1.00 85.69 91 THR A N 1
ATOM 674 C CA . THR A 1 91 ? 1.871 2.991 -14.185 1.00 85.69 91 THR A CA 1
ATOM 675 C C . THR A 1 91 ? 0.376 2.864 -13.909 1.00 85.69 91 THR A C 1
ATOM 677 O O . THR A 1 91 ? -0.097 3.358 -12.887 1.00 85.69 91 THR A O 1
ATOM 680 N N . ALA A 1 92 ? -0.354 2.148 -14.769 1.00 87.88 92 ALA A N 1
ATOM 681 C CA . ALA A 1 92 ? -1.780 1.898 -14.571 1.00 87.88 92 ALA A CA 1
ATOM 682 C C . ALA A 1 92 ? -2.048 1.108 -13.277 1.00 87.88 92 ALA A C 1
ATOM 684 O O . ALA A 1 92 ? -2.915 1.489 -12.494 1.00 87.88 92 ALA A O 1
ATOM 685 N N . ALA A 1 93 ? -1.263 0.060 -13.004 1.00 86.62 93 ALA A N 1
ATOM 686 C CA . ALA A 1 93 ? -1.379 -0.723 -11.774 1.00 86.62 93 ALA A CA 1
ATOM 687 C C . ALA A 1 93 ? -1.133 0.126 -10.512 1.00 86.62 93 ALA A C 1
ATOM 689 O O . ALA A 1 93 ? -1.919 0.060 -9.567 1.00 86.62 93 ALA A O 1
ATOM 690 N N . ALA A 1 94 ? -0.094 0.970 -10.511 1.00 87.88 94 ALA A N 1
ATOM 691 C CA . ALA A 1 94 ? 0.187 1.875 -9.395 1.00 87.88 94 ALA A CA 1
ATOM 692 C C . ALA A 1 94 ? -0.943 2.901 -9.190 1.00 87.88 94 ALA A C 1
ATOM 694 O O . ALA A 1 94 ? -1.361 3.135 -8.058 1.00 87.88 94 ALA A O 1
ATOM 695 N N . ALA A 1 95 ? -1.493 3.461 -10.272 1.00 91.50 95 ALA A N 1
ATOM 696 C CA . ALA A 1 95 ? -2.624 4.385 -10.195 1.00 91.50 95 ALA A CA 1
ATOM 697 C C . ALA A 1 95 ? -3.882 3.715 -9.617 1.00 91.50 95 ALA A C 1
ATOM 699 O O . ALA A 1 95 ? -4.553 4.294 -8.763 1.00 91.50 95 ALA A O 1
ATOM 700 N N . LEU A 1 96 ? -4.175 2.473 -10.018 1.00 92.44 96 LEU A N 1
ATOM 701 C CA . LEU A 1 96 ? -5.282 1.694 -9.454 1.00 92.44 96 LEU A CA 1
ATOM 702 C C . LEU A 1 96 ? -5.079 1.392 -7.962 1.00 92.44 96 LEU A C 1
ATOM 704 O O . LEU A 1 96 ? -6.052 1.386 -7.209 1.00 92.44 96 LEU A O 1
ATOM 708 N N . GLY A 1 97 ? -3.831 1.210 -7.520 1.00 91.06 97 GLY A N 1
ATOM 709 C CA . GLY A 1 97 ? -3.473 1.014 -6.112 1.00 91.06 97 GLY A CA 1
ATOM 710 C C . GLY A 1 97 ? -3.813 2.199 -5.197 1.00 91.06 97 GLY A C 1
ATOM 711 O O . GLY A 1 97 ? -4.001 2.007 -3.997 1.00 91.06 97 GLY A O 1
ATOM 712 N N . LEU A 1 98 ? -3.976 3.413 -5.736 1.00 94.81 98 LEU A N 1
ATOM 713 C CA . LEU A 1 98 ? -4.361 4.594 -4.950 1.00 94.81 98 LEU A CA 1
ATOM 714 C C . LEU A 1 98 ? -5.788 4.492 -4.395 1.00 94.81 98 LEU A C 1
ATOM 716 O O . LEU A 1 98 ? -6.063 4.971 -3.294 1.00 94.81 98 LEU A O 1
ATOM 720 N N . VAL A 1 99 ? -6.695 3.850 -5.135 1.00 96.00 99 VAL A N 1
ATOM 721 C CA . VAL A 1 99 ? -8.113 3.724 -4.767 1.00 96.00 99 VAL A CA 1
ATOM 722 C C . VAL A 1 99 ? -8.308 2.989 -3.433 1.00 96.00 99 VAL A C 1
ATOM 724 O O . VAL A 1 99 ? -8.936 3.563 -2.536 1.00 96.00 99 VAL A O 1
ATOM 727 N N . PRO A 1 100 ? -7.774 1.764 -3.230 1.00 95.06 100 PRO A N 1
ATOM 728 C CA . PRO A 1 100 ? -7.901 1.078 -1.948 1.00 95.06 100 PRO A CA 1
ATOM 729 C C . PRO A 1 100 ? -7.191 1.816 -0.807 1.00 95.06 100 PRO A C 1
ATOM 731 O O . PRO A 1 100 ? -7.666 1.735 0.324 1.00 95.06 100 PRO A O 1
ATOM 734 N N . CYS A 1 101 ? -6.124 2.583 -1.072 1.00 95.94 101 CYS A N 1
ATOM 735 C CA . CYS A 1 101 ? -5.505 3.428 -0.050 1.00 95.94 101 CYS A CA 1
ATOM 736 C C . CYS A 1 101 ? -6.467 4.510 0.457 1.00 95.94 101 CYS A C 1
ATOM 738 O O . CYS A 1 101 ? -6.695 4.609 1.661 1.00 95.94 101 CYS A O 1
ATOM 740 N N . VAL A 1 102 ? -7.073 5.292 -0.444 1.00 96.38 102 VAL A N 1
ATOM 741 C CA . VAL A 1 102 ? -8.021 6.353 -0.056 1.00 96.38 102 VAL A CA 1
ATOM 742 C C . VAL A 1 102 ? -9.247 5.758 0.632 1.00 96.38 102 VAL A C 1
ATOM 744 O O . VAL A 1 102 ? -9.652 6.231 1.694 1.00 96.38 102 VAL A O 1
ATOM 747 N N . PHE A 1 103 ? -9.809 4.685 0.071 1.00 95.75 103 PHE A N 1
ATOM 748 C CA . PHE A 1 103 ? -10.944 3.995 0.677 1.00 95.75 103 PHE A CA 1
ATOM 749 C C . PHE A 1 103 ? -10.609 3.498 2.088 1.00 95.75 103 PHE A C 1
ATOM 751 O O . PHE A 1 103 ? -11.364 3.745 3.027 1.00 95.75 103 PHE A O 1
ATOM 758 N N . GLY A 1 104 ? -9.453 2.856 2.263 1.00 93.38 104 GLY A N 1
ATOM 759 C CA . GLY A 1 104 ? -8.970 2.382 3.555 1.00 93.38 104 GLY A CA 1
ATOM 760 C C . GLY A 1 104 ? -8.818 3.497 4.594 1.00 93.38 104 GLY A C 1
ATOM 761 O O . GLY A 1 104 ? -9.272 3.332 5.728 1.00 93.38 104 GLY A O 1
ATOM 762 N N . ILE A 1 105 ? -8.262 4.650 4.197 1.00 95.25 105 ILE A N 1
ATOM 763 C CA . ILE A 1 105 ? -8.117 5.840 5.054 1.00 95.25 105 ILE A CA 1
ATOM 764 C C . ILE A 1 105 ? -9.483 6.346 5.521 1.00 95.25 105 ILE A C 1
ATOM 766 O O . ILE A 1 105 ? -9.681 6.542 6.718 1.00 95.25 105 ILE A O 1
ATOM 770 N N . VAL A 1 106 ? -10.443 6.519 4.607 1.00 95.19 106 VAL A N 1
ATOM 771 C CA . VAL A 1 106 ? -11.789 7.023 4.941 1.00 95.19 106 VAL A CA 1
ATOM 772 C C . VAL A 1 106 ? -12.514 6.071 5.900 1.00 95.19 106 VAL A C 1
ATOM 774 O O . VAL A 1 106 ? -13.130 6.505 6.878 1.00 95.19 106 VAL A O 1
ATOM 777 N N . GLN A 1 107 ? -12.411 4.760 5.671 1.00 93.31 107 GLN A N 1
ATOM 778 C CA . GLN A 1 107 ? -13.051 3.756 6.525 1.00 93.31 107 GLN A CA 1
ATOM 779 C C . GLN A 1 107 ? -12.403 3.663 7.915 1.00 93.31 107 GLN A C 1
ATOM 781 O O . GLN A 1 107 ? -13.097 3.527 8.924 1.00 93.31 107 GLN A O 1
ATOM 786 N N . ALA A 1 108 ? -11.076 3.767 8.003 1.00 91.31 108 ALA A N 1
ATOM 787 C CA . ALA A 1 108 ? -10.382 3.790 9.287 1.00 91.31 108 ALA A CA 1
ATOM 788 C C . ALA A 1 108 ? -10.636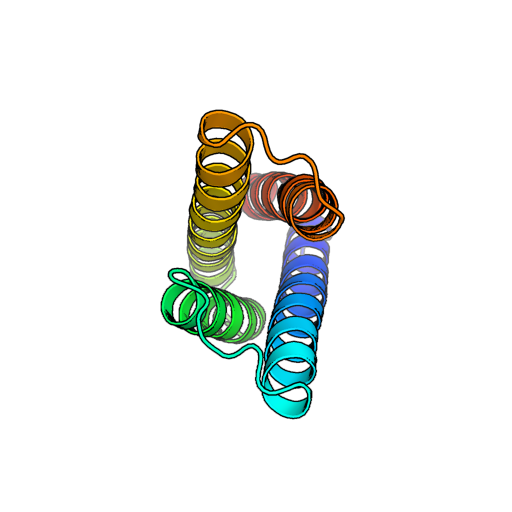 5.106 10.051 1.00 91.31 108 ALA A C 1
ATOM 790 O O . ALA A 1 108 ? -10.889 5.078 11.256 1.00 91.31 108 ALA A O 1
ATOM 791 N N . GLY A 1 109 ? -10.649 6.245 9.352 1.00 88.94 109 GLY A N 1
ATOM 792 C CA . GLY A 1 109 ? -10.898 7.573 9.922 1.00 88.94 109 GLY A CA 1
ATOM 793 C C . GLY A 1 109 ? -12.305 7.722 10.496 1.00 88.94 109 GLY A C 1
ATOM 794 O O . GLY A 1 109 ? -12.457 8.149 11.634 1.00 88.94 109 GLY A O 1
ATOM 795 N N . SER A 1 110 ? -13.324 7.252 9.772 1.00 86.75 110 SER A N 1
ATOM 796 C CA . SER A 1 110 ? -14.723 7.235 10.241 1.00 86.75 110 SER A CA 1
ATOM 797 C C . SER A 1 110 ? -14.986 6.292 11.425 1.00 86.75 110 SER A C 1
ATOM 799 O O . SER A 1 110 ? -16.087 6.269 11.970 1.00 86.75 110 SER A O 1
ATOM 801 N N . SER A 1 111 ? -13.984 5.507 11.827 1.00 76.00 111 SER A N 1
ATOM 802 C CA . SER A 1 111 ? -14.044 4.600 12.975 1.00 76.00 111 SER A CA 1
ATOM 803 C C . SER A 1 111 ? -13.332 5.140 14.219 1.00 76.00 111 SER A C 1
ATOM 805 O O . SER A 1 111 ? -13.349 4.465 15.252 1.00 76.00 111 SER A O 1
ATOM 807 N N . SER A 1 112 ? -12.679 6.303 14.118 1.00 61.06 112 SER A N 1
ATOM 808 C CA . SER A 1 112 ? -12.015 6.964 15.243 1.00 61.06 112 SER A CA 1
ATOM 809 C C . SER A 1 112 ? -13.046 7.811 16.006 1.00 61.06 112 SER A C 1
ATOM 811 O O . SER A 1 112 ? -13.651 8.679 15.379 1.00 61.06 112 SER A O 1
ATOM 813 N N . PRO A 1 113 ? -13.306 7.528 17.297 1.00 57.28 113 PRO A N 1
ATOM 814 C CA . PRO A 1 113 ? -14.190 8.340 18.133 1.00 57.28 113 PRO A CA 1
ATOM 815 C C . PRO A 1 113 ? -13.596 9.717 18.447 1.00 57.28 113 PRO A C 1
ATOM 817 O O . PRO A 1 113 ? -12.346 9.832 18.475 1.00 57.28 113 PRO A O 1
#

Sequence (113 aa):
MPPPLLRARITAVALAAVVLFWQLGNAAADRFVHPFLAADLIGSSWLLLAASWPDRRTAAVALIAGFGVLFGVFSSAVTGRMLVGRFDPGTAAAALGLVPCVFGIVQAGSSSP

Organism: NCBI:txid2080755

Solvent-accessible surface area (backbone atoms only — not comparable to full-atom values): 5724 Å² total; per-residue (Å²): 125,64,70,45,41,53,51,17,29,52,42,27,44,52,50,21,49,53,51,51,51,50,52,52,52,33,50,78,66,75,56,73,86,50,98,54,50,68,58,54,53,51,27,26,52,43,16,45,51,24,50,66,46,86,51,65,62,63,19,25,53,41,36,31,51,21,25,50,50,46,33,50,51,25,50,50,52,31,50,56,34,51,77,72,72,43,88,47,73,67,37,54,51,28,54,59,54,37,53,58,22,54,53,25,30,55,24,14,54,76,55,55,132